Protein AF-A0A3M1FIM0-F1 (afdb_monomer_lite)

Secondary structure (DSSP, 8-state):
----GGGGGG--EEEEEEE-TTSSEEEEEEEEEEEEPPP--SSSS--PPEEEEEEEEEEEETTT--EEE---SSSB-EEEEE-TTSSEEEEEE-TTSS-EEEEEE-

Structure (mmCIF, N/CA/C/O backbone):
data_AF-A0A3M1FIM0-F1
#
_entry.id   AF-A0A3M1FIM0-F1
#
loop_
_atom_site.group_PDB
_atom_site.id
_atom_site.type_symbol
_atom_site.label_atom_id
_atom_site.label_alt_id
_atom_site.label_comp_id
_atom_site.label_asym_id
_atom_site.label_entity_id
_atom_site.label_seq_id
_atom_site.pdbx_PDB_ins_code
_atom_site.Cartn_x
_atom_site.Cartn_y
_atom_site.Cartn_z
_atom_site.occupancy
_atom_site.B_iso_or_equiv
_atom_site.auth_seq_id
_atom_site.auth_comp_id
_atom_site.auth_asym_id
_atom_site.auth_atom_id
_atom_site.pdbx_PDB_model_num
ATOM 1 N N . MET A 1 1 ? 15.130 21.974 18.562 1.00 71.06 1 MET A N 1
ATOM 2 C CA . MET A 1 1 ? 13.778 21.699 19.094 1.00 71.06 1 MET A CA 1
ATOM 3 C C . MET A 1 1 ? 13.751 20.250 19.565 1.00 71.06 1 MET A C 1
ATOM 5 O O . MET A 1 1 ? 14.189 19.417 18.778 1.00 71.06 1 MET A O 1
ATOM 9 N N . PRO A 1 2 ? 13.347 19.939 20.810 1.00 86.38 2 PRO A N 1
ATOM 10 C CA . PRO A 1 2 ? 13.195 18.558 21.268 1.00 86.38 2 PRO A CA 1
ATOM 11 C C . PRO A 1 2 ? 11.846 17.963 20.832 1.00 86.38 2 PRO A C 1
ATOM 13 O O . PRO A 1 2 ? 10.838 18.665 20.828 1.00 86.38 2 PRO A O 1
ATOM 16 N N . PHE A 1 3 ? 11.846 16.670 20.506 1.00 82.88 3 PHE A N 1
ATOM 17 C CA . PHE A 1 3 ? 10.657 15.865 20.201 1.00 82.88 3 PHE A CA 1
ATOM 18 C C . PHE A 1 3 ? 9.644 15.913 21.360 1.00 82.88 3 PHE A C 1
ATOM 20 O O . PHE A 1 3 ? 10.040 15.722 22.513 1.00 82.88 3 PHE A O 1
ATOM 27 N N . GLN A 1 4 ? 8.372 16.188 21.067 1.00 88.31 4 GLN A N 1
ATOM 28 C CA . GLN A 1 4 ? 7.265 16.180 22.030 1.00 88.31 4 GLN A CA 1
ATOM 29 C C . GLN A 1 4 ? 6.388 14.927 21.844 1.00 88.31 4 GLN A C 1
ATOM 31 O O . GLN A 1 4 ? 6.360 14.368 20.747 1.00 88.31 4 GLN A O 1
ATOM 36 N N . PRO A 1 5 ? 5.642 14.467 22.867 1.00 79.38 5 PRO A N 1
ATOM 37 C CA . PRO A 1 5 ? 4.716 13.339 22.724 1.00 79.38 5 PRO A CA 1
ATOM 38 C C . PRO A 1 5 ? 3.717 13.499 21.568 1.00 79.38 5 PRO A C 1
ATOM 40 O O . PRO A 1 5 ? 3.388 12.523 20.899 1.00 79.38 5 PRO A O 1
ATOM 43 N N . GLU A 1 6 ? 3.280 14.727 21.283 1.00 82.00 6 GLU A N 1
ATOM 44 C CA . GLU A 1 6 ? 2.320 15.039 20.218 1.00 82.00 6 GLU A CA 1
ATOM 45 C C . GLU A 1 6 ? 2.909 14.851 18.814 1.00 82.00 6 GLU A C 1
ATOM 47 O O . GLU A 1 6 ? 2.171 14.626 17.852 1.00 82.00 6 GLU A O 1
ATOM 52 N N . ASP A 1 7 ? 4.237 14.897 18.680 1.00 81.62 7 ASP A N 1
ATOM 53 C CA . ASP A 1 7 ? 4.904 14.655 17.402 1.00 81.62 7 ASP A CA 1
ATOM 54 C C . ASP A 1 7 ? 4.731 13.200 16.947 1.00 81.62 7 ASP A C 1
ATOM 56 O O . ASP A 1 7 ? 4.743 12.940 15.744 1.00 81.62 7 ASP A O 1
ATOM 60 N N . TYR A 1 8 ? 4.478 12.262 17.872 1.00 76.31 8 TYR A N 1
ATOM 61 C CA . TYR A 1 8 ? 4.185 10.863 17.547 1.00 76.31 8 TYR A CA 1
ATOM 62 C C . TYR A 1 8 ? 2.953 10.722 16.642 1.00 76.31 8 TYR A C 1
ATOM 64 O O . TYR A 1 8 ? 2.977 9.952 15.685 1.00 76.31 8 TYR A O 1
ATOM 72 N N . PHE A 1 9 ? 1.900 11.512 16.878 1.00 76.56 9 PHE A N 1
ATOM 73 C CA . PHE A 1 9 ? 0.665 11.454 16.083 1.00 76.56 9 PHE A CA 1
ATOM 74 C C . PHE A 1 9 ? 0.826 12.024 14.672 1.00 76.56 9 PHE A C 1
ATOM 76 O O . PHE A 1 9 ? -0.002 11.776 13.800 1.00 76.56 9 PHE A O 1
ATOM 83 N N . ARG A 1 10 ? 1.907 12.771 14.425 1.00 79.44 10 ARG A N 1
ATOM 84 C CA . ARG A 1 10 ? 2.247 13.301 13.099 1.00 79.44 10 ARG A CA 1
ATOM 85 C C . ARG A 1 10 ? 3.110 12.341 12.288 1.00 79.44 10 ARG A C 1
ATOM 87 O O . ARG A 1 10 ? 3.356 12.605 11.109 1.00 79.44 10 ARG A O 1
ATOM 94 N N . LEU A 1 11 ? 3.582 11.253 12.898 1.00 85.06 11 LEU A N 1
ATOM 95 C CA . LEU A 1 11 ? 4.422 10.282 12.217 1.00 85.06 11 LEU A CA 1
ATOM 96 C C . LEU A 1 11 ? 3.615 9.495 11.186 1.00 85.06 11 LEU A C 1
ATOM 98 O O . LEU A 1 11 ? 2.470 9.099 11.402 1.00 85.06 11 LEU A O 1
ATOM 102 N N . ARG A 1 12 ? 4.264 9.269 10.045 1.00 87.06 12 ARG A N 1
ATOM 103 C CA . ARG A 1 12 ? 3.827 8.336 9.013 1.00 87.06 12 ARG A CA 1
ATOM 104 C C . ARG A 1 12 ? 4.745 7.129 9.084 1.00 87.06 12 ARG A C 1
ATOM 106 O O . ARG A 1 12 ? 5.964 7.291 9.029 1.00 87.06 12 ARG A O 1
ATOM 113 N N . PHE A 1 13 ? 4.171 5.941 9.195 1.00 87.88 13 PHE A N 1
ATOM 114 C CA . PHE A 1 13 ? 4.932 4.698 9.219 1.00 87.88 13 PHE A CA 1
ATOM 115 C C . PHE A 1 13 ? 4.790 4.003 7.875 1.00 87.88 13 PHE A C 1
ATOM 117 O O . PHE A 1 13 ? 3.678 3.755 7.422 1.00 87.88 13 PHE A O 1
ATOM 124 N N . LEU A 1 14 ? 5.916 3.697 7.237 1.00 89.19 14 LEU A N 1
ATOM 125 C CA 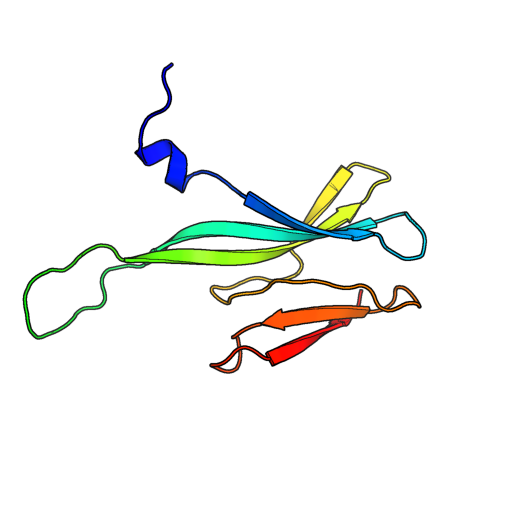. LEU A 1 14 ? 5.950 2.868 6.040 1.00 89.19 14 LEU A CA 1
ATOM 126 C C . LEU A 1 14 ? 6.108 1.410 6.466 1.00 89.19 14 LEU A C 1
ATOM 128 O O . LEU A 1 14 ? 7.019 1.082 7.228 1.00 89.19 14 LEU A O 1
ATOM 132 N N . GLN A 1 15 ? 5.220 0.549 5.985 1.00 84.62 15 GLN A N 1
ATOM 133 C CA . GLN A 1 15 ? 5.207 -0.877 6.290 1.00 84.62 15 GLN A CA 1
ATOM 134 C C . GLN A 1 15 ? 4.971 -1.685 5.011 1.00 84.62 15 GLN A C 1
ATOM 136 O O . GLN A 1 15 ? 4.359 -1.189 4.070 1.00 84.62 15 GLN A O 1
ATOM 141 N N . GLU A 1 16 ? 5.458 -2.930 5.004 1.00 89.62 16 GLU A N 1
ATOM 142 C CA . GLU A 1 16 ? 5.067 -3.969 4.035 1.00 89.62 16 GLU A CA 1
ATOM 143 C C . GLU A 1 16 ? 5.159 -3.508 2.571 1.00 89.62 16 GLU A C 1
ATOM 145 O O . GLU A 1 16 ? 4.154 -3.259 1.907 1.00 89.62 16 GLU A O 1
ATOM 150 N N . ALA A 1 17 ? 6.394 -3.357 2.091 1.00 94.88 17 ALA A N 1
ATOM 151 C CA . ALA A 1 17 ? 6.679 -2.982 0.714 1.00 94.88 17 ALA A CA 1
ATOM 152 C C . ALA A 1 17 ? 6.873 -4.215 -0.179 1.00 94.88 17 ALA A C 1
ATOM 154 O O . ALA A 1 17 ? 7.504 -5.186 0.241 1.00 94.88 17 ALA A O 1
ATOM 155 N N . ASP A 1 18 ? 6.403 -4.127 -1.421 1.00 97.88 18 ASP A N 1
ATOM 156 C CA . ASP A 1 18 ? 6.609 -5.130 -2.461 1.00 97.88 18 ASP A CA 1
ATOM 157 C C . ASP A 1 18 ? 7.014 -4.471 -3.790 1.00 97.88 18 ASP A C 1
ATOM 159 O O . ASP A 1 18 ? 6.461 -3.444 -4.201 1.00 97.88 18 ASP A O 1
ATOM 163 N N . LEU A 1 19 ? 8.019 -5.046 -4.450 1.00 97.75 19 LEU A N 1
ATOM 164 C CA . LEU A 1 19 ? 8.592 -4.531 -5.695 1.00 97.75 19 LEU A CA 1
ATOM 165 C C . LEU A 1 19 ? 7.829 -5.117 -6.884 1.00 97.75 19 LEU A C 1
ATOM 167 O O . LEU A 1 19 ? 7.569 -6.318 -6.931 1.00 97.75 19 LEU A O 1
ATOM 171 N N . SER A 1 20 ? 7.506 -4.284 -7.871 1.00 97.88 20 SER A N 1
ATOM 172 C CA . SER A 1 20 ? 6.863 -4.743 -9.097 1.00 97.88 20 SER A CA 1
ATOM 173 C C . SER A 1 20 ? 7.747 -5.767 -9.826 1.00 97.88 20 SER A C 1
ATOM 175 O O . SER A 1 20 ? 8.977 -5.667 -9.781 1.00 97.88 20 SER A O 1
ATOM 177 N N . PRO A 1 21 ? 7.170 -6.735 -10.563 1.00 98.00 21 PRO A N 1
ATOM 178 C CA . PRO A 1 21 ? 7.955 -7.745 -11.281 1.00 98.00 21 PRO A CA 1
ATOM 179 C C . PRO A 1 21 ? 8.949 -7.171 -12.303 1.00 98.00 21 PRO A C 1
ATOM 181 O O . PRO A 1 21 ? 9.985 -7.777 -12.570 1.00 98.00 21 PRO A O 1
ATOM 184 N N . ASP A 1 22 ? 8.639 -6.004 -12.874 1.00 97.38 22 ASP A N 1
ATOM 185 C CA . ASP A 1 22 ? 9.518 -5.268 -13.793 1.00 97.38 22 ASP A CA 1
ATOM 186 C C . ASP A 1 22 ? 10.600 -4.432 -13.079 1.00 97.38 22 ASP A C 1
ATOM 188 O O . ASP A 1 22 ? 11.475 -3.869 -13.736 1.00 97.38 22 ASP A O 1
ATOM 192 N N . GLY A 1 23 ? 10.563 -4.355 -11.744 1.00 97.31 23 GLY A N 1
ATOM 193 C CA . GLY A 1 23 ? 11.516 -3.619 -10.920 1.00 97.31 23 GLY A CA 1
ATOM 194 C C . GLY A 1 23 ? 11.399 -2.096 -11.012 1.00 97.31 23 GLY A C 1
ATOM 195 O O . GLY A 1 23 ? 12.341 -1.404 -10.631 1.00 97.31 23 GLY A O 1
ATOM 196 N N . THR A 1 24 ? 10.293 -1.563 -11.537 1.00 97.69 24 THR A N 1
ATOM 197 C CA . THR A 1 24 ? 10.119 -0.117 -11.772 1.00 97.69 24 THR A CA 1
ATOM 198 C C . THR A 1 24 ? 9.328 0.607 -10.688 1.00 97.69 24 THR A C 1
ATOM 200 O O . THR A 1 24 ? 9.437 1.829 -10.564 1.00 97.69 24 THR A O 1
ATOM 203 N N . GLU A 1 25 ? 8.558 -0.119 -9.880 1.00 98.00 25 GLU A N 1
ATOM 204 C CA . GLU A 1 25 ? 7.671 0.456 -8.877 1.00 98.00 25 GLU A CA 1
ATOM 205 C C . GLU A 1 25 ? 7.676 -0.333 -7.575 1.00 98.00 25 GLU A C 1
ATOM 207 O O . GLU A 1 25 ? 7.891 -1.540 -7.555 1.00 98.00 25 GLU A O 1
ATOM 212 N N . VAL A 1 26 ? 7.363 0.345 -6.475 1.00 98.12 26 VAL A N 1
ATOM 213 C CA . VAL A 1 26 ? 7.165 -0.279 -5.166 1.00 98.12 26 VAL A CA 1
ATOM 214 C C . VAL A 1 26 ? 5.763 0.046 -4.678 1.00 98.12 26 VAL A C 1
ATOM 216 O O . VAL A 1 26 ? 5.406 1.220 -4.575 1.00 98.12 26 VAL A O 1
ATOM 219 N N . VAL A 1 27 ? 4.977 -0.977 -4.349 1.00 98.12 27 VAL A N 1
ATOM 220 C CA . VAL A 1 27 ? 3.739 -0.802 -3.583 1.00 98.12 27 VAL A CA 1
ATOM 221 C C . VAL A 1 27 ? 4.062 -0.949 -2.102 1.00 98.12 27 VAL A C 1
ATOM 223 O O . VAL A 1 27 ? 4.862 -1.798 -1.729 1.00 98.12 27 VAL A O 1
ATOM 226 N N . TYR A 1 28 ? 3.487 -0.111 -1.249 1.00 97.75 28 TYR A N 1
ATOM 227 C CA .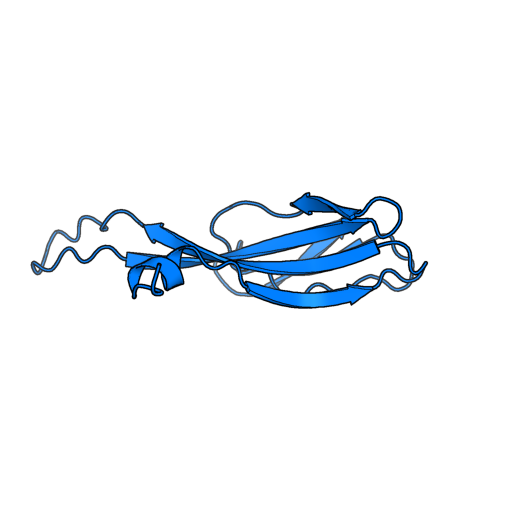 TYR A 1 28 ? 3.732 -0.154 0.193 1.00 97.75 28 TYR A CA 1
ATOM 228 C C . TYR A 1 28 ? 2.535 0.379 0.973 1.00 97.75 28 TYR A C 1
ATOM 230 O O . TYR A 1 28 ? 1.752 1.183 0.460 1.00 97.75 28 TYR A O 1
ATOM 238 N N . ALA A 1 29 ? 2.397 -0.055 2.223 1.00 97.06 29 ALA A N 1
ATOM 239 C CA . ALA A 1 29 ? 1.405 0.482 3.142 1.00 97.06 29 ALA A CA 1
ATOM 240 C C . ALA A 1 29 ? 1.982 1.673 3.920 1.00 97.06 29 ALA A C 1
ATOM 242 O O . ALA A 1 29 ? 3.132 1.663 4.365 1.00 97.06 29 ALA A O 1
ATOM 243 N N . VAL A 1 30 ? 1.166 2.705 4.110 1.00 96.00 30 VAL A N 1
ATOM 244 C CA . VAL A 1 30 ? 1.462 3.836 4.990 1.00 96.00 30 VAL A CA 1
ATOM 245 C C . VAL A 1 30 ? 0.405 3.883 6.075 1.00 96.00 30 VAL A C 1
ATOM 247 O O . VAL A 1 30 ? -0.784 3.926 5.754 1.00 96.00 30 VAL A O 1
ATOM 250 N N . SER A 1 31 ? 0.831 3.919 7.338 1.00 92.56 31 SER A N 1
ATOM 251 C CA . SER A 1 31 ? -0.059 4.151 8.471 1.00 92.56 31 SER A CA 1
ATOM 252 C C . SER A 1 31 ? 0.153 5.509 9.126 1.00 92.56 31 SER A C 1
ATOM 254 O O . SER A 1 31 ? 1.247 6.085 9.100 1.00 92.56 31 SER A O 1
ATOM 256 N N . TRP A 1 32 ? -0.936 6.057 9.657 1.00 90.19 32 TRP A N 1
ATOM 257 C CA . TRP A 1 32 ? -0.961 7.318 10.388 1.00 90.19 32 TRP A CA 1
ATOM 258 C C . TRP A 1 32 ? -2.121 7.356 11.366 1.00 90.19 32 TRP A C 1
ATOM 260 O O . TRP A 1 32 ? -3.045 6.557 11.266 1.00 90.19 32 TRP A O 1
ATOM 270 N N . VAL A 1 33 ? -2.086 8.301 12.299 1.00 88.12 33 VAL A N 1
ATOM 271 C CA . VAL A 1 33 ? -3.164 8.484 13.269 1.00 88.12 33 VAL A CA 1
ATOM 272 C C . VAL A 1 33 ? -4.050 9.650 12.841 1.00 88.12 33 VAL A C 1
ATOM 274 O O . VAL A 1 33 ? -3.553 10.731 12.528 1.00 88.12 33 VAL A O 1
ATOM 277 N N . GLU A 1 34 ? -5.361 9.427 12.838 1.00 83.50 34 GLU A N 1
ATOM 278 C CA . GLU A 1 34 ? -6.381 10.470 12.726 1.00 83.50 34 GLU A CA 1
ATOM 279 C C . GLU A 1 34 ? -7.184 10.556 14.026 1.00 83.50 34 GLU A C 1
ATOM 281 O O . GLU A 1 34 ? -7.464 9.546 14.678 1.00 83.50 34 GLU A O 1
ATOM 286 N N . GLU A 1 35 ? -7.562 11.774 14.411 1.00 80.00 35 GLU A N 1
ATOM 287 C CA . GLU A 1 35 ? -8.523 11.990 15.489 1.00 80.00 35 GLU A CA 1
ATOM 288 C C . GLU A 1 35 ? -9.935 11.759 14.948 1.00 80.00 35 GLU A C 1
ATOM 290 O O . GLU A 1 35 ? -10.414 12.503 14.090 1.00 80.00 35 GLU A O 1
ATOM 295 N N . GLU A 1 36 ? -10.624 10.739 15.458 1.00 72.94 36 GLU A N 1
ATOM 296 C CA . GLU A 1 36 ? -12.061 10.627 15.249 1.00 72.94 36 GLU A CA 1
ATOM 297 C C . GLU A 1 36 ? -12.791 11.535 16.251 1.00 72.94 36 GLU A C 1
ATOM 299 O O . GLU A 1 36 ? -12.489 11.509 17.456 1.00 72.94 36 GLU A O 1
ATOM 304 N N . PRO A 1 37 ? -13.783 12.323 15.787 1.00 65.81 37 PRO A N 1
ATOM 305 C CA . PRO A 1 37 ? -14.630 13.080 16.690 1.00 65.81 37 PRO A CA 1
ATOM 306 C C . PRO A 1 37 ? -15.281 12.113 17.677 1.00 65.81 37 PRO A C 1
ATOM 308 O O . PRO A 1 37 ? -15.717 11.020 17.303 1.00 65.81 37 PRO A O 1
ATOM 311 N N . ALA A 1 38 ? -15.333 12.515 18.947 1.00 60.94 38 ALA A N 1
ATOM 312 C CA . ALA A 1 38 ? -15.934 11.702 19.991 1.00 60.94 38 ALA A CA 1
ATOM 313 C C . ALA A 1 38 ? -17.343 11.281 19.554 1.00 60.94 38 ALA A C 1
ATOM 315 O O . ALA A 1 38 ? -18.199 12.128 19.281 1.00 60.94 38 ALA A O 1
ATOM 316 N N . LYS A 1 39 ? -17.587 9.968 19.483 1.00 62.41 39 LYS A N 1
ATOM 317 C CA . LYS A 1 39 ? -18.944 9.461 19.291 1.00 62.41 39 LYS A CA 1
ATOM 318 C C . LYS A 1 39 ? -19.779 10.000 20.448 1.00 62.41 39 LYS A C 1
ATOM 320 O O . LYS A 1 39 ? -19.371 9.875 21.603 1.00 62.41 39 LYS A O 1
ATOM 325 N N . THR A 1 40 ? -20.915 10.625 20.146 1.00 53.97 40 THR A N 1
ATOM 326 C CA . THR A 1 40 ? -21.880 11.047 21.165 1.00 53.97 40 THR A CA 1
ATOM 327 C C . THR A 1 40 ? -22.437 9.783 21.806 1.00 53.97 40 THR A C 1
ATOM 329 O O . THR A 1 40 ? -23.382 9.176 21.314 1.00 53.97 40 THR A O 1
ATOM 332 N N . GLN A 1 41 ? -21.764 9.303 22.844 1.00 54.41 41 GLN A N 1
ATOM 333 C CA . GLN A 1 41 ? -22.220 8.177 23.633 1.00 54.41 41 GLN A CA 1
ATOM 334 C C . GLN A 1 41 ? -23.169 8.768 24.677 1.00 54.41 41 GLN A C 1
ATOM 336 O O . GLN A 1 41 ? -22.725 9.438 25.605 1.00 54.41 41 GLN A O 1
ATOM 341 N N . GLU A 1 42 ? -24.480 8.599 24.472 1.00 56.88 42 GLU A N 1
ATOM 342 C CA . GLU A 1 42 ? -25.533 9.172 25.331 1.00 56.88 42 GLU A CA 1
ATOM 343 C C . GLU A 1 42 ? -25.547 8.618 26.763 1.00 56.88 42 GLU A C 1
ATOM 345 O O . GLU A 1 42 ? -26.339 9.078 27.578 1.00 56.88 42 GLU A O 1
ATOM 350 N N . ASP A 1 43 ? -24.659 7.689 27.122 1.00 53.88 43 ASP A N 1
ATOM 351 C CA . ASP A 1 43 ? -24.583 7.218 28.496 1.00 53.88 43 ASP A CA 1
ATOM 352 C C . ASP A 1 43 ? -23.150 6.866 28.914 1.00 53.88 43 ASP A C 1
ATOM 354 O O . ASP A 1 43 ? -22.469 6.070 28.264 1.00 53.88 43 ASP A O 1
ATOM 358 N N . LYS A 1 44 ? -22.751 7.439 30.057 1.00 52.47 44 LYS A N 1
ATOM 359 C CA . LYS A 1 44 ? -21.445 7.382 30.750 1.00 52.47 44 LYS A CA 1
ATOM 360 C C . LYS A 1 44 ? -20.377 8.340 30.216 1.00 52.47 44 LYS A C 1
ATOM 362 O O . LYS A 1 44 ? -19.592 8.032 29.328 1.00 52.47 44 LYS A O 1
ATOM 367 N N . GLY A 1 45 ? -20.345 9.512 30.850 1.00 53.50 45 GLY A N 1
ATOM 368 C CA . GLY A 1 45 ? -19.404 10.591 30.591 1.00 53.50 45 GLY A CA 1
ATOM 369 C C . GLY A 1 45 ? -17.946 10.160 30.682 1.00 53.50 45 GLY A C 1
ATOM 370 O O . GLY A 1 45 ? -17.412 10.034 31.771 1.00 53.50 45 GLY A O 1
ATOM 371 N N . GLU A 1 46 ? -17.335 9.999 29.515 1.00 48.19 46 GLU A N 1
ATOM 372 C CA . GLU A 1 46 ? -15.924 10.219 29.199 1.00 48.19 46 GLU A CA 1
ATOM 373 C C . GLU A 1 46 ? -15.846 10.341 27.664 1.00 48.19 46 GLU A C 1
ATOM 375 O O . GLU A 1 46 ? -15.578 9.375 26.954 1.00 48.19 46 GLU A O 1
ATOM 380 N N . SER A 1 47 ? -16.118 11.530 27.113 1.00 49.94 47 SER A N 1
ATOM 381 C CA . SER A 1 47 ? -15.837 11.810 25.697 1.00 49.94 47 SER A CA 1
ATOM 382 C C . SER A 1 47 ? -14.325 11.928 25.505 1.00 49.94 47 SER A C 1
ATOM 384 O O . SER A 1 47 ? -13.771 13.025 25.533 1.00 49.94 47 SER A O 1
ATOM 386 N N . LYS A 1 48 ? -13.631 10.799 25.350 1.00 56.62 48 LYS A N 1
ATOM 387 C CA . LYS A 1 48 ? -12.237 10.797 24.893 1.00 56.62 48 LYS A CA 1
ATOM 388 C C . LYS A 1 48 ? -12.215 10.888 23.370 1.00 56.62 48 LYS A C 1
ATOM 390 O O . LYS A 1 48 ? -12.888 10.109 22.693 1.00 56.62 48 LYS A O 1
ATOM 395 N N . ALA A 1 49 ? -11.435 11.833 22.843 1.00 58.81 49 ALA A N 1
ATOM 396 C CA . ALA A 1 49 ? -11.030 11.805 21.443 1.00 58.81 49 ALA A CA 1
ATOM 397 C C . ALA A 1 49 ? -10.488 10.401 21.142 1.00 58.81 49 ALA A C 1
ATOM 399 O O . ALA A 1 49 ? -9.633 9.890 21.871 1.00 58.81 49 ALA A O 1
ATOM 400 N N . SER A 1 50 ? -11.067 9.741 20.142 1.00 70.31 50 SER A N 1
ATOM 401 C CA . SER A 1 50 ? -10.658 8.392 19.767 1.00 70.31 50 SER A CA 1
ATOM 402 C C . SER A 1 50 ? -9.603 8.522 18.684 1.00 70.31 50 SER A C 1
ATOM 404 O O . SER A 1 50 ? -9.867 9.073 17.622 1.00 70.31 50 SER A O 1
ATOM 406 N N . LEU A 1 51 ? -8.394 8.051 18.965 1.00 77.62 51 LEU A N 1
ATOM 407 C CA . LEU A 1 51 ? -7.337 7.985 17.966 1.00 77.62 51 LEU A CA 1
ATOM 408 C C . LEU A 1 51 ? -7.552 6.736 17.123 1.00 77.62 51 LEU A C 1
ATOM 410 O O . LEU A 1 51 ? -7.640 5.630 17.662 1.00 77.62 51 LEU A O 1
ATOM 414 N N . LYS A 1 52 ? -7.628 6.912 15.808 1.00 83.81 52 LYS A N 1
ATOM 415 C CA . LYS A 1 52 ? -7.741 5.813 14.858 1.00 83.81 52 LYS A CA 1
ATOM 416 C C . LYS A 1 52 ? -6.487 5.746 14.013 1.00 83.81 52 LYS A C 1
ATOM 418 O O . LYS A 1 52 ? -6.121 6.717 13.359 1.00 83.81 52 LYS A O 1
ATOM 423 N N . GLU A 1 53 ? -5.844 4.586 14.013 1.00 86.69 53 GLU A N 1
ATOM 424 C CA . GLU A 1 53 ? -4.834 4.293 13.004 1.00 86.69 53 GLU A CA 1
ATOM 425 C C . GLU A 1 53 ? -5.542 4.085 11.661 1.00 86.69 53 GLU A C 1
ATOM 427 O O . GLU A 1 53 ? -6.475 3.290 11.559 1.00 86.69 53 GLU A O 1
ATOM 432 N N . VAL A 1 54 ? -5.116 4.811 10.638 1.00 90.38 54 VAL A N 1
ATOM 433 C CA . VAL A 1 54 ? -5.546 4.656 9.249 1.00 90.38 54 VAL A CA 1
ATOM 434 C C . VAL A 1 54 ? -4.392 4.045 8.474 1.00 90.38 54 VAL A C 1
ATOM 436 O O . VAL A 1 54 ? -3.238 4.417 8.695 1.00 90.38 54 VAL A O 1
ATOM 439 N N . LYS A 1 55 ? -4.699 3.115 7.567 1.00 94.81 55 LYS A N 1
ATOM 440 C CA . LYS A 1 55 ? -3.716 2.492 6.678 1.00 94.81 55 LYS A CA 1
ATOM 441 C C . LYS A 1 55 ? -4.174 2.612 5.237 1.00 94.81 55 LYS A C 1
ATOM 443 O O . LYS A 1 55 ? -5.318 2.295 4.924 1.00 94.81 55 LYS A O 1
ATOM 448 N N . ALA A 1 56 ? -3.276 3.056 4.369 1.00 96.00 56 ALA A N 1
ATOM 449 C CA . ALA A 1 56 ? -3.533 3.138 2.941 1.00 96.00 56 ALA A CA 1
ATOM 450 C C . ALA A 1 56 ? -2.343 2.642 2.133 1.00 96.00 56 ALA A C 1
ATOM 452 O O . ALA A 1 56 ? -1.193 2.731 2.567 1.00 96.00 56 ALA A O 1
ATOM 453 N N . LEU A 1 57 ? -2.630 2.170 0.925 1.00 97.19 57 LEU A N 1
ATOM 454 C CA . LEU A 1 57 ? -1.605 1.742 -0.011 1.00 97.19 57 LEU A CA 1
ATOM 455 C C . LEU A 1 57 ? -1.131 2.912 -0.863 1.00 97.19 57 LEU A C 1
ATOM 457 O O . LEU A 1 57 ? -1.927 3.732 -1.329 1.00 97.19 57 LEU A O 1
ATOM 461 N N . PHE A 1 58 ? 0.168 2.943 -1.108 1.00 97.31 58 PHE A N 1
ATOM 462 C CA . PHE A 1 58 ? 0.837 3.894 -1.978 1.00 97.31 58 PHE A CA 1
ATOM 463 C C . PHE A 1 58 ? 1.686 3.148 -3.000 1.00 97.31 58 PHE A C 1
ATOM 465 O O . PHE A 1 58 ? 2.122 2.021 -2.770 1.00 97.31 58 PHE A O 1
ATOM 472 N N . LEU A 1 59 ? 1.912 3.803 -4.131 1.00 97.56 59 LEU A N 1
ATOM 473 C CA . LEU A 1 59 ? 2.759 3.327 -5.209 1.00 97.56 59 LEU A CA 1
ATOM 474 C C . LEU A 1 59 ? 3.848 4.354 -5.476 1.00 97.56 59 LEU A C 1
ATOM 476 O O . LEU A 1 59 ? 3.540 5.515 -5.747 1.00 97.56 59 LEU A O 1
ATOM 480 N N . LEU A 1 60 ? 5.098 3.918 -5.403 1.00 97.56 60 LEU A N 1
ATOM 481 C CA . LEU A 1 60 ? 6.280 4.714 -5.698 1.00 97.56 60 LEU A CA 1
ATOM 482 C C . LEU A 1 60 ? 6.838 4.311 -7.060 1.00 97.56 60 LEU A C 1
ATOM 484 O O . LEU A 1 60 ? 7.171 3.146 -7.262 1.00 97.56 60 LEU A O 1
ATOM 488 N N . SER A 1 61 ? 7.004 5.284 -7.949 1.00 97.62 61 SER A N 1
ATOM 489 C CA . SER A 1 61 ? 7.818 5.154 -9.155 1.00 97.62 61 SER A CA 1
ATOM 490 C C . SER A 1 61 ? 9.293 5.308 -8.795 1.00 97.62 61 SER A C 1
ATOM 492 O O . SER A 1 61 ? 9.701 6.305 -8.196 1.00 97.62 61 SER A O 1
ATOM 494 N N . LEU A 1 62 ? 10.115 4.328 -9.176 1.00 97.25 62 LEU A N 1
ATOM 495 C CA . LEU A 1 62 ? 11.562 4.374 -8.948 1.00 97.25 62 LEU A CA 1
ATOM 496 C C . LEU A 1 62 ? 12.304 5.228 -9.985 1.00 97.25 62 LEU A C 1
ATOM 498 O O . LEU A 1 62 ? 13.477 5.539 -9.789 1.00 97.25 62 LEU A O 1
ATOM 502 N N . ALA A 1 63 ? 11.639 5.621 -11.075 1.00 97.12 63 ALA A N 1
ATOM 503 C CA . ALA A 1 63 ? 12.245 6.427 -12.132 1.00 97.12 63 ALA A CA 1
ATOM 504 C C . ALA A 1 63 ? 12.412 7.900 -11.726 1.00 97.12 63 ALA A C 1
ATOM 506 O O . ALA A 1 63 ? 13.427 8.521 -12.034 1.00 97.12 63 ALA A O 1
ATOM 507 N N . ASP A 1 64 ? 11.414 8.455 -11.041 1.00 96.81 64 ASP A N 1
ATOM 508 C CA . ASP A 1 64 ? 11.330 9.874 -10.675 1.00 96.81 64 ASP A CA 1
ATOM 509 C C . ASP A 1 64 ? 11.064 10.105 -9.179 1.00 96.81 64 ASP A C 1
ATOM 511 O O . ASP A 1 64 ? 11.068 11.247 -8.719 1.00 96.81 64 ASP A O 1
ATOM 515 N N . GLY A 1 65 ? 10.856 9.038 -8.402 1.00 96.62 65 GLY A N 1
ATOM 516 C CA . GLY A 1 65 ? 10.520 9.124 -6.983 1.00 96.62 65 GLY A CA 1
ATOM 517 C C . GLY A 1 65 ? 9.092 9.606 -6.722 1.00 96.62 65 GLY A C 1
ATOM 518 O O . GLY A 1 65 ? 8.765 9.947 -5.583 1.00 96.62 65 GLY A O 1
ATOM 519 N N . ALA A 1 66 ? 8.235 9.662 -7.746 1.00 97.38 66 ALA A N 1
ATOM 520 C CA . ALA A 1 66 ? 6.855 10.088 -7.583 1.00 97.38 66 ALA A CA 1
ATOM 521 C C . ALA A 1 66 ? 6.053 9.024 -6.821 1.00 97.38 66 ALA A C 1
ATOM 523 O O . ALA A 1 66 ? 6.015 7.857 -7.212 1.00 97.38 66 ALA A O 1
ATOM 524 N N . ALA A 1 67 ? 5.377 9.438 -5.747 1.00 96.44 67 ALA A N 1
ATOM 525 C CA . ALA A 1 67 ? 4.483 8.582 -4.977 1.00 96.44 67 ALA A CA 1
ATOM 526 C C . ALA A 1 67 ? 3.020 8.975 -5.214 1.00 96.44 67 ALA A C 1
ATOM 528 O O . ALA A 1 67 ? 2.673 10.157 -5.160 1.00 96.44 67 ALA A O 1
ATOM 529 N N . ARG A 1 68 ? 2.147 7.986 -5.426 1.00 95.81 68 ARG A N 1
ATOM 530 C CA . ARG A 1 68 ? 0.694 8.184 -5.521 1.00 95.81 6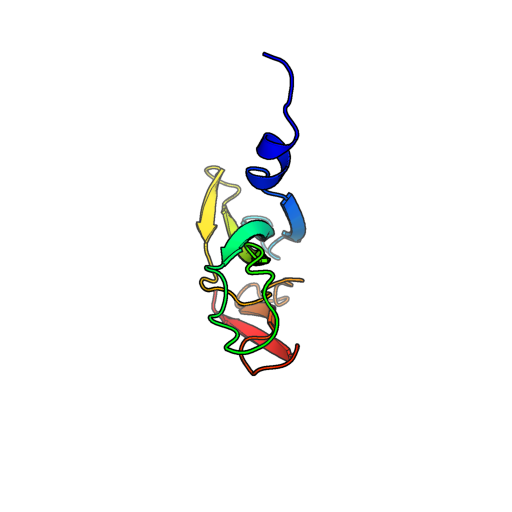8 ARG A CA 1
ATOM 531 C C . ARG A 1 68 ? -0.055 7.287 -4.550 1.00 95.81 68 ARG A C 1
ATOM 533 O O . ARG A 1 68 ? 0.300 6.128 -4.361 1.00 95.81 68 ARG A O 1
ATOM 540 N N . GLN A 1 69 ? -1.123 7.816 -3.970 1.00 96.12 69 GLN A N 1
ATOM 541 C CA . GLN A 1 69 ? -2.030 7.047 -3.127 1.00 96.12 69 GLN A CA 1
ATOM 542 C C . GLN A 1 69 ? -2.915 6.142 -4.000 1.00 96.12 69 GLN A C 1
ATOM 544 O O . GLN A 1 69 ? -3.483 6.602 -4.991 1.00 96.12 69 GLN A O 1
ATOM 549 N N . LEU A 1 70 ? -3.010 4.856 -3.653 1.00 96.62 70 LEU A N 1
ATOM 550 C CA . LEU A 1 70 ? -3.836 3.863 -4.352 1.00 96.62 70 LEU A CA 1
ATOM 551 C C . LEU A 1 70 ? -5.195 3.669 -3.689 1.00 96.62 70 LEU A C 1
ATOM 553 O O . LEU A 1 70 ? -6.190 3.439 -4.375 1.00 96.62 70 LEU A O 1
ATOM 557 N N . THR A 1 71 ? -5.236 3.743 -2.360 1.00 96.19 71 THR A N 1
ATOM 558 C CA . THR A 1 71 ? -6.465 3.565 -1.594 1.00 96.19 71 THR A CA 1
ATOM 559 C C . THR A 1 71 ? -6.706 4.732 -0.651 1.00 96.19 71 THR A C 1
ATOM 561 O O . THR A 1 71 ? -5.776 5.366 -0.161 1.00 96.19 71 THR A O 1
ATOM 564 N N . SER A 1 72 ? -7.972 5.053 -0.418 1.00 91.06 72 SER A N 1
ATOM 565 C CA . SER A 1 72 ? -8.398 6.193 0.392 1.00 91.06 72 SER A CA 1
ATOM 566 C C . SER A 1 72 ? -9.554 5.794 1.292 1.00 91.06 72 SER A C 1
ATOM 568 O O . SER A 1 72 ? -10.341 4.926 0.921 1.00 91.06 72 SER A O 1
ATOM 570 N N . GLY A 1 73 ? -9.713 6.498 2.408 1.00 86.69 73 GLY A N 1
ATOM 571 C CA . GLY A 1 73 ? -10.775 6.253 3.375 1.00 86.69 73 GLY A CA 1
ATOM 572 C C . GLY A 1 73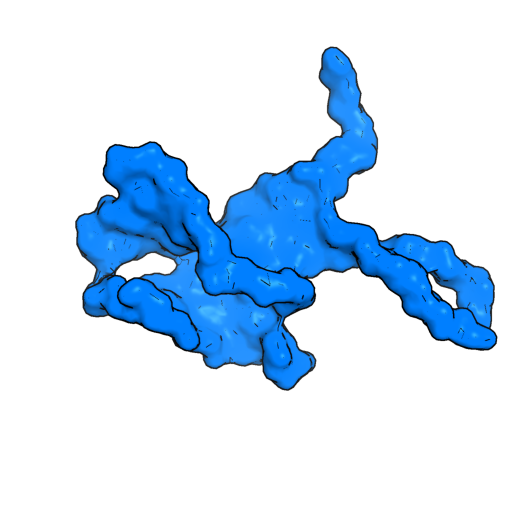 ? -10.208 5.848 4.727 1.00 86.69 73 GLY A C 1
ATOM 573 O O . GLY A 1 73 ? -9.010 5.949 4.969 1.00 86.69 73 GLY A O 1
ATOM 574 N N . THR A 1 74 ? -11.088 5.398 5.615 1.00 84.56 74 THR A N 1
ATOM 575 C CA . THR A 1 74 ? -10.734 5.049 6.999 1.00 84.56 74 THR A CA 1
ATOM 576 C C . THR A 1 74 ? -10.569 3.541 7.202 1.00 84.56 74 THR A C 1
ATOM 578 O O . THR A 1 74 ? -10.734 3.052 8.322 1.00 84.56 74 THR A O 1
ATOM 581 N N . GLN A 1 75 ? -10.397 2.801 6.110 1.00 89.88 75 GLN A N 1
ATOM 582 C CA . GLN A 1 75 ? -10.260 1.350 6.107 1.00 89.88 75 GLN A CA 1
ATOM 583 C C . GLN A 1 75 ? -8.822 0.960 6.458 1.00 89.88 75 GLN A C 1
ATOM 585 O O . GLN A 1 75 ? -7.904 1.773 6.372 1.00 89.88 75 GLN A O 1
ATOM 590 N N . GLN A 1 76 ? -8.631 -0.285 6.872 1.00 93.88 76 GLN A N 1
ATOM 591 C CA . GLN A 1 76 ? -7.321 -0.861 7.154 1.00 93.88 76 GLN A CA 1
ATOM 592 C C . GLN A 1 76 ? -6.757 -1.529 5.901 1.00 93.88 76 GLN A C 1
ATOM 594 O O . GLN A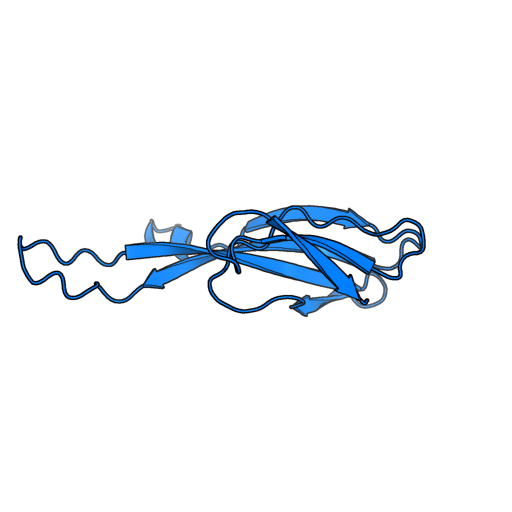 1 76 ? -6.792 -2.754 5.790 1.00 93.88 76 GLN A O 1
ATOM 599 N N . ASP A 1 77 ? -6.231 -0.745 4.960 1.00 96.38 77 ASP A N 1
ATOM 600 C CA . ASP A 1 77 ? -5.614 -1.296 3.751 1.00 96.38 77 ASP A CA 1
ATOM 601 C C . ASP A 1 77 ? -4.117 -1.572 3.972 1.00 96.38 77 ASP A C 1
ATOM 603 O O . ASP A 1 77 ? -3.337 -0.650 4.217 1.00 96.38 77 ASP A O 1
ATOM 607 N N . HIS A 1 78 ? -3.710 -2.842 3.908 1.00 96.12 78 HIS A N 1
ATOM 608 C CA . HIS A 1 78 ? -2.345 -3.283 4.228 1.00 96.12 78 HIS A CA 1
ATOM 609 C C . HIS A 1 78 ? -1.955 -4.578 3.498 1.00 96.12 78 HIS A C 1
ATOM 611 O O . HIS A 1 78 ? -2.755 -5.150 2.755 1.00 96.12 78 HIS A O 1
ATOM 617 N N . SER A 1 79 ? -0.712 -5.026 3.701 1.00 97.00 79 SER A N 1
ATOM 618 C CA . SER A 1 79 ? -0.117 -6.230 3.108 1.00 97.00 79 SER A CA 1
ATOM 619 C C . SER A 1 79 ? -0.294 -6.323 1.590 1.00 97.00 79 SER A C 1
ATOM 621 O O . SER A 1 79 ? -0.863 -7.304 1.101 1.00 97.00 79 SER A O 1
ATOM 623 N N . PRO A 1 80 ? 0.136 -5.296 0.830 1.00 97.88 80 PRO A N 1
ATOM 624 C CA . PRO A 1 80 ? 0.039 -5.337 -0.616 1.00 97.88 80 PRO A CA 1
ATOM 625 C C . PRO A 1 80 ? 0.997 -6.379 -1.202 1.00 97.88 80 PRO A C 1
ATOM 627 O O . PRO A 1 80 ? 2.112 -6.560 -0.716 1.00 97.88 80 PRO A O 1
ATOM 630 N N . ALA A 1 81 ? 0.568 -7.028 -2.277 1.00 98.12 81 ALA A N 1
ATOM 631 C CA . ALA A 1 81 ? 1.382 -7.948 -3.056 1.00 98.12 81 ALA A CA 1
ATOM 632 C C . ALA A 1 81 ? 1.073 -7.794 -4.545 1.00 98.12 81 ALA A C 1
ATOM 634 O O . ALA A 1 81 ? -0.094 -7.792 -4.955 1.00 98.12 81 ALA A O 1
ATOM 635 N N . TRP A 1 82 ? 2.113 -7.694 -5.363 1.00 98.31 82 TRP A N 1
ATOM 636 C CA . TRP A 1 82 ? 1.983 -7.679 -6.811 1.00 98.31 82 TRP A CA 1
ATOM 637 C C . TRP A 1 82 ? 1.564 -9.039 -7.357 1.00 98.31 82 TRP A C 1
ATOM 639 O O . TRP A 1 82 ? 2.039 -10.096 -6.936 1.00 98.31 82 TRP A O 1
ATOM 649 N N . SER A 1 83 ? 0.711 -9.019 -8.378 1.00 98.06 83 SER A N 1
ATOM 650 C CA . SER A 1 83 ? 0.547 -10.182 -9.237 1.00 98.06 83 SER A CA 1
ATOM 651 C C . SER A 1 83 ? 1.842 -10.436 -10.025 1.00 98.06 83 SER A C 1
ATOM 653 O O . SER A 1 83 ? 2.508 -9.482 -10.431 1.00 98.06 83 SER A O 1
ATOM 655 N N . PRO A 1 84 ? 2.197 -11.702 -10.321 1.00 97.56 84 PRO A N 1
ATOM 656 C CA . PRO A 1 84 ? 3.421 -12.024 -11.063 1.00 97.56 84 PRO A CA 1
ATOM 657 C C . PRO A 1 84 ? 3.516 -11.375 -12.451 1.00 97.56 84 PRO A C 1
ATOM 659 O O . PRO A 1 84 ? 4.610 -11.184 -12.970 1.00 97.56 84 PRO A O 1
ATOM 662 N N . ASP A 1 85 ? 2.374 -11.044 -13.059 1.00 97.56 85 ASP A N 1
ATOM 663 C CA . ASP A 1 85 ? 2.292 -10.350 -14.347 1.00 97.56 85 ASP A CA 1
ATOM 664 C C . ASP A 1 85 ? 2.327 -8.812 -14.231 1.00 97.56 85 ASP A C 1
ATOM 666 O O . ASP A 1 85 ? 2.276 -8.128 -15.252 1.00 97.56 85 ASP A O 1
ATOM 670 N N . GLY A 1 86 ? 2.394 -8.263 -13.013 1.00 97.25 86 GLY A N 1
ATOM 671 C CA . GLY A 1 86 ? 2.488 -6.827 -12.741 1.00 97.25 86 GLY A CA 1
ATOM 672 C C . GLY A 1 86 ? 1.223 -6.025 -13.063 1.00 97.25 86 GLY A C 1
ATOM 673 O O . GLY A 1 86 ? 1.289 -4.800 -13.151 1.00 97.25 86 GLY A O 1
ATOM 674 N N . ARG A 1 87 ? 0.079 -6.687 -13.278 1.00 97.00 87 ARG A N 1
ATOM 675 C CA . ARG A 1 87 ? -1.182 -6.036 -13.685 1.00 97.00 87 ARG A CA 1
ATOM 676 C C . ARG A 1 87 ? -2.131 -5.740 -12.536 1.00 97.00 87 ARG A C 1
ATOM 678 O O . ARG A 1 87 ? -3.097 -4.999 -12.710 1.00 97.00 87 ARG A O 1
ATOM 685 N N . GLN A 1 88 ? -1.918 -6.376 -11.394 1.00 98.19 88 GLN A N 1
ATOM 686 C CA . GLN A 1 88 ? -2.824 -6.327 -10.262 1.00 98.19 88 GLN A CA 1
ATOM 687 C C . GLN A 1 88 ? -2.035 -6.265 -8.962 1.00 98.19 88 GLN A C 1
ATOM 689 O O . GLN A 1 88 ? -0.907 -6.746 -8.870 1.00 98.19 88 GLN A O 1
ATOM 694 N N . ILE A 1 89 ? -2.670 -5.696 -7.947 1.00 98.38 89 ILE A N 1
ATOM 695 C CA . ILE A 1 89 ? -2.177 -5.687 -6.576 1.00 98.38 89 ILE A CA 1
ATOM 696 C C . ILE A 1 89 ? -3.265 -6.311 -5.706 1.00 98.38 89 ILE A C 1
ATOM 698 O O . ILE A 1 89 ? -4.404 -5.837 -5.700 1.00 98.38 89 ILE A O 1
ATOM 702 N N . ALA A 1 90 ? -2.917 -7.378 -4.991 1.00 98.19 90 ALA A N 1
ATOM 703 C CA . ALA A 1 90 ? -3.741 -7.958 -3.938 1.00 98.19 90 ALA A CA 1
ATOM 704 C C . ALA A 1 90 ? -3.392 -7.312 -2.593 1.00 98.19 90 ALA A C 1
ATOM 706 O O . ALA A 1 90 ? -2.242 -6.946 -2.372 1.00 98.19 90 ALA A O 1
ATOM 707 N N . PHE A 1 91 ? -4.366 -7.153 -1.702 1.00 98.06 91 PHE A N 1
ATOM 708 C CA . PHE A 1 91 ? -4.157 -6.548 -0.384 1.00 98.06 91 PHE A CA 1
ATOM 709 C C . PHE A 1 91 ? -5.260 -6.941 0.601 1.00 98.06 91 PHE A C 1
ATOM 711 O O . PHE A 1 91 ? -6.328 -7.404 0.195 1.00 98.06 91 PHE A O 1
ATOM 718 N N . ILE A 1 92 ? -5.019 -6.739 1.896 1.00 97.88 92 ILE A N 1
ATOM 719 C CA . ILE A 1 92 ? -6.027 -6.930 2.943 1.00 97.88 92 ILE A CA 1
ATOM 720 C C . ILE A 1 92 ? -6.738 -5.609 3.214 1.00 97.88 92 ILE A C 1
ATOM 722 O O . ILE A 1 92 ? -6.092 -4.574 3.360 1.00 97.88 92 ILE A O 1
ATOM 726 N N . SER A 1 93 ? -8.068 -5.654 3.307 1.00 97.06 93 SER A N 1
ATOM 727 C CA . SER A 1 93 ? -8.904 -4.514 3.690 1.00 97.06 93 SER A CA 1
ATOM 728 C C . SER A 1 93 ? -10.059 -4.950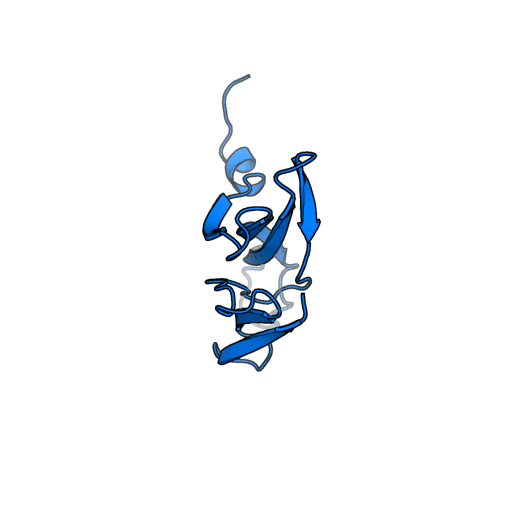 4.577 1.00 97.06 93 SER A C 1
ATOM 730 O O . SER A 1 93 ? -10.630 -6.021 4.381 1.00 97.06 93 SER A O 1
ATOM 732 N N . ASP A 1 94 ? -10.459 -4.094 5.512 1.00 95.44 94 ASP A N 1
ATOM 733 C CA . ASP A 1 94 ? -11.659 -4.270 6.333 1.00 95.44 94 ASP A CA 1
ATOM 734 C C . ASP A 1 94 ? -12.898 -3.559 5.763 1.00 95.44 94 ASP A C 1
ATOM 736 O O . ASP A 1 94 ? -13.936 -3.489 6.423 1.00 95.44 94 ASP A O 1
ATOM 740 N N . ARG A 1 95 ? -12.827 -3.056 4.523 1.00 93.50 95 ARG A N 1
ATOM 741 C CA . ARG A 1 95 ? -13.894 -2.259 3.886 1.00 93.50 95 ARG A CA 1
ATOM 742 C C . ARG A 1 95 ? -15.265 -2.933 3.826 1.00 93.50 95 ARG A C 1
ATOM 744 O O . ARG A 1 95 ? -16.275 -2.248 3.710 1.00 93.50 95 ARG A O 1
ATOM 751 N N . SER A 1 96 ? -15.311 -4.260 3.911 1.00 93.94 96 SER A N 1
ATOM 752 C CA . SER A 1 96 ? -16.541 -5.058 3.982 1.00 93.94 96 SER A CA 1
ATOM 753 C C . SER A 1 96 ? -17.010 -5.355 5.417 1.00 93.94 96 SER A C 1
ATOM 755 O O . SER A 1 96 ? -17.845 -6.232 5.618 1.00 93.94 96 SER A O 1
ATOM 757 N N . GLY A 1 97 ? -16.463 -4.671 6.426 1.00 92.69 97 GLY A N 1
ATOM 758 C CA . GLY A 1 97 ? -16.783 -4.848 7.849 1.00 92.69 97 GLY A CA 1
ATOM 759 C C . GLY A 1 97 ? -15.943 -5.908 8.574 1.00 92.69 97 GLY A C 1
ATOM 760 O O . GLY A 1 97 ? -16.067 -6.072 9.783 1.00 92.69 97 GLY A O 1
ATOM 761 N N . SER A 1 98 ? -15.083 -6.628 7.855 1.00 94.94 98 SER A N 1
ATOM 762 C CA . SER A 1 98 ? -14.065 -7.538 8.393 1.00 94.94 98 SER A CA 1
ATOM 763 C C . SER A 1 98 ? -12.913 -7.645 7.397 1.00 94.94 98 SER A C 1
ATOM 765 O O . SER A 1 98 ? -13.113 -7.352 6.217 1.00 94.94 98 SER A O 1
ATOM 767 N N . ALA A 1 99 ? -11.729 -8.056 7.859 1.00 96.38 99 ALA A N 1
ATOM 768 C CA . ALA A 1 99 ? -10.551 -8.213 7.010 1.00 96.38 99 ALA A CA 1
ATOM 769 C C . ALA A 1 99 ? -10.787 -9.273 5.919 1.00 96.38 99 ALA A C 1
ATOM 771 O O . ALA A 1 99 ? -11.065 -10.433 6.222 1.00 96.38 99 ALA A O 1
ATOM 772 N N . GLN A 1 100 ? -10.671 -8.866 4.658 1.00 98.06 100 GLN A N 1
ATOM 773 C CA . GLN A 1 100 ? -10.801 -9.711 3.470 1.00 98.06 100 GLN A CA 1
ATOM 774 C C . GLN A 1 100 ? -9.704 -9.367 2.457 1.00 98.06 100 GLN A C 1
ATOM 776 O O . GLN A 1 100 ? -9.090 -8.301 2.531 1.00 98.06 100 GLN A O 1
ATOM 781 N N . VAL A 1 101 ? -9.483 -10.263 1.493 1.00 97.94 101 VAL A N 1
ATOM 782 C CA . VAL A 1 101 ? -8.576 -10.024 0.363 1.00 97.94 101 VAL A CA 1
ATOM 783 C C . VAL A 1 101 ? -9.306 -9.235 -0.719 1.00 97.94 101 VAL A C 1
ATOM 785 O O . VAL A 1 101 ? -10.385 -9.625 -1.165 1.00 97.94 101 VAL A O 1
ATOM 788 N N . PHE A 1 102 ? -8.686 -8.155 -1.176 1.00 98.00 102 PHE A N 1
ATOM 789 C CA . PHE A 1 102 ? -9.136 -7.343 -2.298 1.00 98.00 102 PHE A CA 1
ATOM 790 C C . PHE A 1 102 ? -8.062 -7.287 -3.373 1.00 98.00 102 PHE A C 1
ATOM 792 O O . PHE A 1 102 ? -6.882 -7.505 -3.107 1.00 98.00 102 PHE A O 1
ATOM 799 N N . ILE A 1 103 ? -8.489 -6.989 -4.597 1.00 97.75 103 ILE A N 1
ATOM 800 C CA . ILE A 1 103 ? -7.608 -6.814 -5.747 1.00 97.75 103 ILE A CA 1
ATOM 801 C C . ILE A 1 103 ? -7.928 -5.469 -6.390 1.00 97.75 103 ILE A C 1
ATOM 803 O O . ILE A 1 103 ? -9.101 -5.116 -6.538 1.00 97.75 103 ILE A O 1
ATOM 807 N N . LEU A 1 104 ? -6.893 -4.731 -6.783 1.00 96.06 104 LEU A N 1
ATOM 808 C CA . LEU A 1 104 ? -7.014 -3.545 -7.625 1.00 96.06 104 LEU A CA 1
ATOM 809 C C . LEU A 1 104 ? -6.161 -3.693 -8.897 1.00 96.06 104 LEU A C 1
ATOM 811 O O . LEU A 1 104 ? -5.085 -4.295 -8.835 1.00 96.06 104 LEU A O 1
ATOM 815 N N . PRO A 1 105 ? -6.624 -3.176 -10.050 1.00 95.50 105 PRO A N 1
ATOM 816 C CA . PRO A 1 105 ? -5.810 -3.097 -11.258 1.00 95.50 105 PRO A CA 1
ATOM 817 C C . PRO A 1 105 ? -4.736 -2.010 -11.122 1.00 95.50 105 PRO A C 1
ATOM 819 O O . PRO A 1 105 ? -4.974 -0.985 -10.474 1.00 95.50 105 PRO A O 1
ATOM 822 N N . ARG A 1 106 ? -3.579 -2.230 -11.752 1.00 82.00 106 ARG A N 1
ATOM 823 C CA . ARG A 1 106 ? -2.484 -1.255 -11.832 1.00 82.00 106 ARG A CA 1
ATOM 824 C C . ARG A 1 106 ? -2.462 -0.530 -13.171 1.00 82.00 106 ARG A C 1
ATOM 826 O O . ARG A 1 106 ? -2.554 -1.213 -14.214 1.00 82.00 106 ARG A O 1
#

Foldseek 3Di:
DDDDPVVQQVDKDWAAWDAFLVRFKIKTKIKHWDFDQFDPPVDDDDRDGDIAIAIFIWMAGPVPRDIDTPDDDRWHWHNWDADNVRFKIWTWICPVVRTDIDIDTD

Sequence (106 aa):
MPFQPEDYFRLRFLQEADLSPDGTEVVYAVSWVEEEPAKTQEDKGESKASLKEVKALFLLSLADGAARQLTSGTQQDHSPAWSPDGRQIAFISDRSGSAQVFILPR

Radius of gyration: 17.01 Å; chains: 1; bounding box: 39×34×45 Å

pLDDT: mean 87.89, std 13.82, range [48.19, 98.38]